Protein AF-A0A7J5BJ81-F1 (afdb_monomer_lite)

Structure (mmCIF, N/CA/C/O backbone):
data_AF-A0A7J5BJ81-F1
#
_entry.id   AF-A0A7J5BJ81-F1
#
loop_
_atom_site.group_PDB
_atom_site.id
_atom_site.type_symbol
_atom_site.label_atom_id
_atom_site.label_alt_id
_atom_site.label_comp_id
_atom_site.label_asym_id
_atom_site.label_entity_id
_atom_site.label_seq_id
_atom_site.pdbx_PDB_ins_code
_atom_site.Cartn_x
_atom_site.Cartn_y
_atom_site.Cartn_z
_atom_site.occupancy
_atom_site.B_iso_or_equiv
_atom_site.auth_seq_id
_atom_site.auth_comp_id
_atom_site.auth_asym_id
_atom_site.auth_atom_id
_atom_site.pdbx_PDB_model_num
ATOM 1 N N . MET A 1 1 ? -2.310 21.523 36.951 1.00 54.09 1 MET A N 1
ATOM 2 C CA . MET A 1 1 ? -1.035 21.347 36.216 1.00 54.09 1 MET A CA 1
ATOM 3 C C . MET A 1 1 ? -0.738 19.851 36.056 1.00 54.09 1 MET A C 1
ATOM 5 O O . MET A 1 1 ? 0.327 19.394 36.438 1.00 54.09 1 MET A O 1
ATOM 9 N N . SER A 1 2 ? -1.701 19.073 35.555 1.00 65.38 2 SER A N 1
ATOM 10 C CA . SER A 1 2 ? -1.596 17.609 35.401 1.00 65.38 2 SER A CA 1
ATOM 11 C C . SER A 1 2 ? -2.208 17.157 34.073 1.00 65.38 2 SER A C 1
ATOM 13 O O . SER A 1 2 ? -1.576 16.378 33.375 1.00 65.38 2 SER A O 1
ATOM 15 N N . GLU A 1 3 ? -3.331 17.752 33.650 1.00 63.28 3 GLU A N 1
ATOM 16 C CA . GLU A 1 3 ? -3.929 17.478 32.327 1.00 63.28 3 GLU A CA 1
ATOM 17 C C . GLU A 1 3 ? -2.999 17.807 31.150 1.00 63.28 3 GLU A C 1
ATOM 19 O O . GLU A 1 3 ? -2.822 16.979 30.265 1.00 63.28 3 GLU A O 1
ATOM 24 N N . ILE A 1 4 ? -2.315 18.961 31.176 1.00 64.50 4 ILE A N 1
ATOM 25 C CA . ILE A 1 4 ? -1.362 19.338 30.111 1.00 64.50 4 ILE A CA 1
ATOM 26 C C . ILE A 1 4 ? -0.192 18.338 30.030 1.00 64.50 4 ILE A C 1
ATOM 28 O O . ILE A 1 4 ? 0.366 18.125 28.960 1.00 64.50 4 ILE A O 1
ATOM 32 N N . SER A 1 5 ? 0.183 17.694 31.142 1.00 63.78 5 SER A N 1
ATOM 33 C CA . SER A 1 5 ? 1.286 16.729 31.141 1.00 63.78 5 SER A CA 1
ATOM 34 C C . SER A 1 5 ? 0.886 15.406 30.487 1.00 63.78 5 SER A C 1
ATOM 36 O O . SER A 1 5 ? 1.695 14.842 29.758 1.00 63.78 5 SER A O 1
ATOM 38 N N . GLU A 1 6 ? -0.335 14.908 30.705 1.00 62.44 6 GLU A N 1
ATOM 39 C CA . GLU A 1 6 ? -0.785 13.641 30.107 1.00 62.44 6 GLU A CA 1
ATOM 40 C C . GLU A 1 6 ? -0.958 13.730 28.585 1.00 62.44 6 GLU A C 1
ATOM 42 O O . GLU A 1 6 ? -0.591 12.789 27.885 1.00 62.44 6 GLU A O 1
ATOM 47 N N . GLU A 1 7 ? -1.420 14.866 28.053 1.00 63.56 7 GLU A N 1
ATOM 48 C CA . GLU A 1 7 ? -1.577 15.074 26.603 1.00 63.56 7 GLU A CA 1
ATOM 49 C C . GLU A 1 7 ? -0.225 15.110 25.862 1.00 63.56 7 GLU A C 1
ATOM 51 O O . GLU A 1 7 ? -0.102 14.591 24.751 1.00 63.56 7 GLU A O 1
ATOM 56 N N . ILE A 1 8 ? 0.822 15.650 26.502 1.00 64.38 8 ILE A N 1
ATOM 57 C CA . ILE A 1 8 ? 2.193 15.679 25.960 1.00 64.38 8 ILE A CA 1
ATOM 58 C C . ILE A 1 8 ? 2.879 14.307 26.096 1.00 64.38 8 ILE A C 1
ATOM 60 O O . ILE A 1 8 ? 3.691 13.937 25.248 1.00 64.38 8 ILE A O 1
ATOM 64 N N . ILE A 1 9 ? 2.562 13.544 27.149 1.00 62.84 9 ILE A N 1
ATOM 65 C CA . ILE A 1 9 ? 3.146 12.217 27.419 1.00 62.84 9 ILE A CA 1
ATOM 66 C C . ILE A 1 9 ? 2.462 11.119 26.589 1.00 62.84 9 ILE A C 1
ATOM 68 O O . ILE A 1 9 ? 3.112 10.145 26.208 1.00 62.84 9 ILE A O 1
ATOM 72 N N . ASN A 1 10 ? 1.176 11.275 26.266 1.00 58.53 10 ASN A N 1
ATOM 73 C CA . ASN A 1 10 ? 0.399 10.308 25.494 1.00 58.53 10 ASN A CA 1
ATOM 74 C C . ASN A 1 10 ? -0.338 10.977 24.315 1.00 58.53 10 ASN A C 1
ATOM 76 O O . ASN A 1 10 ? -1.569 10.922 24.247 1.00 58.53 10 ASN A O 1
ATOM 80 N N . PRO A 1 11 ? 0.384 11.583 23.346 1.00 58.50 11 PRO A N 1
ATOM 81 C CA . PRO A 1 11 ? -0.200 12.081 22.105 1.00 58.50 11 PRO A CA 1
ATOM 82 C C . PRO A 1 11 ? -0.581 10.867 21.247 1.00 58.50 11 PRO A C 1
ATOM 84 O O . PRO A 1 11 ? 0.087 10.510 20.277 1.00 58.50 11 PRO A O 1
ATOM 87 N N . GLY A 1 12 ? -1.613 10.141 21.667 1.00 60.22 12 GLY A N 1
ATOM 88 C CA . GLY A 1 12 ? -1.976 8.826 21.164 1.00 60.22 12 GLY A CA 1
ATOM 89 C C . GLY A 1 12 ? -2.528 8.886 19.751 1.00 60.22 12 GLY A C 1
ATOM 90 O O . GLY A 1 12 ? -3.728 8.784 19.582 1.00 60.22 12 GLY A O 1
ATOM 91 N N . HIS A 1 13 ? -1.685 9.065 18.732 1.00 63.06 13 HIS A N 1
ATOM 92 C CA . HIS A 1 13 ? -2.197 9.305 17.375 1.00 63.06 13 HIS A CA 1
ATOM 93 C C . HIS A 1 13 ? -1.356 8.714 16.226 1.00 63.06 13 HIS A C 1
ATOM 95 O O . HIS A 1 13 ? -1.738 8.860 15.069 1.00 63.06 13 HIS A O 1
ATOM 101 N N . GLY A 1 14 ? -0.261 7.987 16.492 1.00 60.56 14 GLY A N 1
ATOM 102 C CA . GLY A 1 14 ? 0.587 7.422 15.420 1.00 60.56 14 GLY A CA 1
ATOM 103 C C . GLY A 1 14 ? 1.202 6.040 15.665 1.00 60.56 14 GLY A C 1
ATOM 104 O O . GLY A 1 14 ? 1.814 5.484 14.761 1.00 60.56 14 GLY A O 1
ATOM 105 N N . ASN A 1 15 ? 1.037 5.447 16.852 1.00 70.69 15 ASN A N 1
ATOM 106 C CA . ASN A 1 15 ? 1.753 4.219 17.236 1.00 70.69 15 ASN A CA 1
ATOM 107 C C . ASN A 1 15 ? 0.923 2.925 17.107 1.00 70.69 15 ASN A C 1
ATOM 109 O O . ASN A 1 15 ? 1.199 1.924 17.765 1.00 70.69 15 ASN A O 1
ATOM 113 N N . SER A 1 16 ? -0.136 2.928 16.295 1.00 82.56 16 SER A N 1
ATOM 114 C CA . SER A 1 16 ? -0.941 1.715 16.113 1.00 82.56 16 SER A CA 1
ATO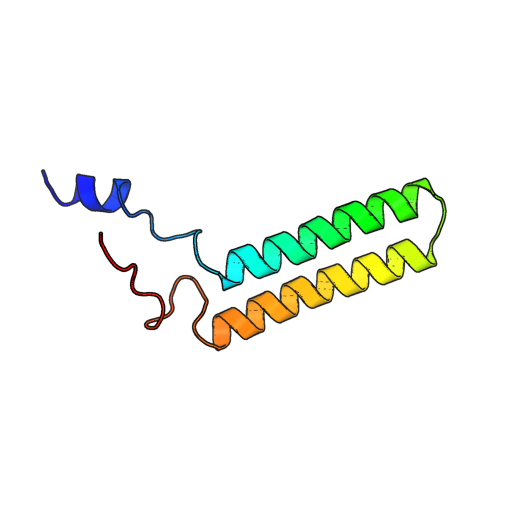M 115 C C . SER A 1 16 ? -0.216 0.707 15.206 1.00 82.56 16 SER A C 1
ATOM 117 O O . SER A 1 16 ? 0.315 1.104 14.162 1.00 82.56 16 SER A O 1
ATOM 119 N N . PRO A 1 17 ? -0.218 -0.596 15.527 1.00 83.50 17 PRO A N 1
ATOM 120 C CA . PRO A 1 17 ? 0.399 -1.609 14.670 1.00 83.50 17 PRO A CA 1
ATOM 121 C C . PRO A 1 17 ? -0.257 -1.744 13.302 1.00 83.50 17 PRO A C 1
ATOM 123 O O . PRO A 1 17 ? 0.432 -2.098 12.350 1.00 83.50 17 PRO A O 1
ATOM 126 N N . ALA A 1 18 ? -1.534 -1.376 13.152 1.00 87.44 18 ALA A N 1
ATOM 127 C CA . ALA A 1 18 ? -2.149 -1.239 11.831 1.00 87.44 18 ALA A CA 1
ATOM 128 C C . ALA A 1 18 ? -1.436 -0.186 10.968 1.00 87.44 18 ALA A C 1
ATOM 130 O O . ALA A 1 18 ? -1.109 -0.457 9.811 1.00 87.44 18 ALA A O 1
ATOM 131 N N . ALA A 1 19 ? -1.162 0.992 11.538 1.00 87.38 19 ALA A N 1
ATOM 132 C CA . ALA A 1 19 ? -0.486 2.077 10.834 1.00 87.38 19 ALA A CA 1
ATOM 133 C C . ALA A 1 19 ? 0.953 1.691 10.472 1.00 87.38 19 ALA A C 1
ATOM 135 O O . ALA A 1 19 ? 1.330 1.767 9.306 1.00 87.38 19 ALA A O 1
ATOM 136 N N . TRP A 1 20 ? 1.733 1.196 11.436 1.00 90.50 20 TRP A N 1
ATOM 137 C CA . TRP A 1 20 ? 3.121 0.797 11.186 1.00 90.50 20 TRP A CA 1
ATOM 138 C C . TRP A 1 20 ? 3.243 -0.357 10.187 1.00 90.50 20 TRP A C 1
ATOM 140 O O . TRP A 1 20 ? 4.131 -0.332 9.339 1.00 90.50 20 TRP A O 1
ATOM 150 N N . THR A 1 21 ? 2.324 -1.327 10.220 1.00 92.25 21 THR A N 1
ATOM 151 C CA . THR A 1 21 ? 2.306 -2.427 9.242 1.00 92.25 21 THR A CA 1
ATOM 152 C C . THR A 1 21 ? 2.075 -1.900 7.828 1.00 92.25 21 THR A C 1
ATOM 154 O O . THR A 1 21 ? 2.826 -2.240 6.914 1.00 92.25 21 THR A O 1
ATOM 157 N N . ALA A 1 22 ? 1.077 -1.031 7.643 1.00 92.88 22 ALA A N 1
ATOM 158 C CA . ALA A 1 22 ? 0.807 -0.417 6.346 1.00 92.88 22 ALA A CA 1
ATOM 159 C C . ALA A 1 22 ? 2.007 0.406 5.848 1.00 92.88 22 ALA A C 1
ATOM 161 O O . ALA A 1 22 ? 2.414 0.262 4.696 1.00 92.88 22 ALA A O 1
ATOM 162 N N . VAL A 1 23 ? 2.615 1.211 6.728 1.00 94.06 23 VAL A N 1
ATOM 163 C CA . VAL A 1 23 ? 3.792 2.036 6.415 1.00 94.06 23 VAL A CA 1
ATOM 164 C C . VAL A 1 23 ? 4.967 1.175 5.959 1.00 94.06 23 VAL A C 1
ATOM 166 O O . VAL A 1 23 ? 5.540 1.451 4.909 1.00 94.06 23 VAL A O 1
ATOM 169 N N . ILE A 1 24 ? 5.305 0.110 6.691 1.00 96.50 24 ILE A N 1
ATOM 170 C CA . ILE A 1 24 ? 6.434 -0.768 6.346 1.00 96.50 24 ILE A CA 1
ATOM 171 C C . ILE A 1 24 ? 6.219 -1.430 4.981 1.00 96.50 24 ILE A C 1
ATOM 173 O O . ILE A 1 24 ? 7.134 -1.432 4.159 1.00 96.50 24 ILE A O 1
ATOM 177 N N . ILE A 1 25 ? 5.017 -1.955 4.712 1.00 96.56 25 ILE A N 1
ATOM 178 C CA . ILE A 1 25 ? 4.717 -2.616 3.433 1.00 96.56 25 ILE A CA 1
ATOM 179 C C . ILE A 1 25 ? 4.837 -1.622 2.275 1.00 96.56 25 ILE A C 1
ATOM 181 O O . ILE A 1 25 ? 5.480 -1.918 1.267 1.00 96.56 25 ILE A O 1
ATOM 185 N N . VAL A 1 26 ? 4.246 -0.435 2.421 1.00 97.19 26 VAL A N 1
ATOM 186 C CA . VAL A 1 26 ? 4.268 0.594 1.377 1.00 97.19 26 VAL A CA 1
ATOM 187 C C . VAL A 1 26 ? 5.692 1.109 1.148 1.00 97.19 26 VAL A C 1
ATOM 189 O O . VAL A 1 26 ? 6.116 1.207 0.000 1.00 97.19 26 VAL A O 1
ATOM 192 N N . LEU A 1 27 ? 6.472 1.365 2.204 1.00 97.94 27 LEU A N 1
ATOM 193 C CA . LEU A 1 27 ? 7.873 1.783 2.073 1.00 97.94 27 LEU A CA 1
ATOM 194 C C . LEU A 1 27 ? 8.731 0.716 1.385 1.00 97.94 27 LEU A C 1
ATOM 196 O O . LEU A 1 27 ? 9.492 1.043 0.475 1.00 97.94 27 LEU A O 1
ATOM 200 N N . ALA A 1 28 ? 8.580 -0.557 1.760 1.00 98.19 28 ALA A N 1
ATOM 201 C CA . ALA A 1 28 ? 9.283 -1.655 1.102 1.00 98.19 28 ALA A CA 1
ATOM 202 C C . ALA A 1 28 ? 8.920 -1.737 -0.390 1.00 98.19 28 ALA A C 1
ATOM 204 O O . ALA A 1 28 ? 9.805 -1.864 -1.238 1.00 98.19 28 ALA A O 1
ATOM 205 N N . ALA A 1 29 ? 7.635 -1.589 -0.724 1.00 97.88 29 ALA A N 1
ATOM 206 C CA . ALA A 1 29 ? 7.168 -1.549 -2.104 1.00 97.88 29 ALA A C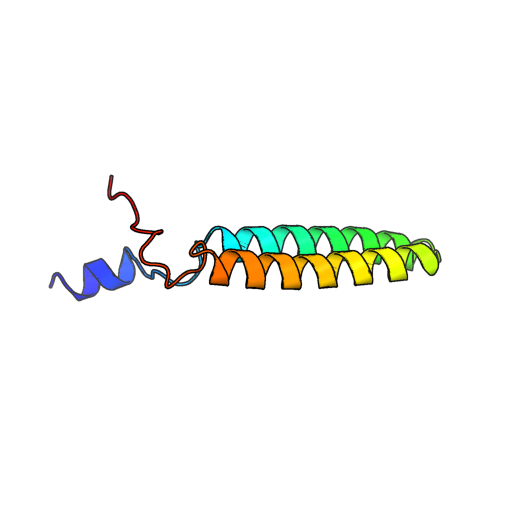A 1
ATOM 207 C C . ALA A 1 29 ? 7.783 -0.380 -2.888 1.00 97.88 29 ALA A C 1
ATOM 209 O O . ALA A 1 29 ? 8.233 -0.575 -4.014 1.00 97.88 29 ALA A O 1
ATOM 210 N N . PHE A 1 30 ? 7.876 0.813 -2.294 1.00 98.12 30 PHE A N 1
ATOM 211 C CA . PHE A 1 30 ? 8.509 1.969 -2.932 1.00 98.12 30 PHE A CA 1
ATOM 212 C C . PHE A 1 30 ? 10.005 1.771 -3.177 1.00 98.12 30 PHE A C 1
ATOM 214 O O . PHE A 1 30 ? 10.492 2.125 -4.252 1.00 98.12 30 PHE A O 1
ATOM 221 N N . ILE A 1 31 ? 10.733 1.178 -2.230 1.00 98.44 31 ILE A N 1
ATOM 222 C CA . ILE A 1 31 ? 12.157 0.862 -2.406 1.00 98.44 31 ILE A CA 1
ATOM 223 C C . ILE A 1 31 ? 12.332 -0.108 -3.582 1.00 98.44 31 ILE A C 1
ATOM 225 O O . ILE A 1 31 ? 13.105 0.167 -4.501 1.00 98.44 31 ILE A O 1
ATOM 229 N N . ILE A 1 32 ? 11.563 -1.202 -3.605 1.00 98.19 32 ILE A N 1
ATOM 230 C CA . ILE A 1 32 ? 11.606 -2.202 -4.684 1.00 98.19 32 ILE A CA 1
ATOM 231 C C . ILE A 1 32 ? 11.205 -1.578 -6.026 1.00 98.19 32 ILE A C 1
ATOM 233 O O . ILE A 1 32 ? 11.875 -1.795 -7.034 1.00 98.19 32 ILE A O 1
ATOM 237 N N . GLY A 1 33 ? 10.143 -0.772 -6.045 1.00 98.12 33 GLY A N 1
ATOM 238 C CA . GLY A 1 33 ? 9.657 -0.090 -7.242 1.00 98.12 33 GLY A CA 1
ATOM 239 C C . GLY A 1 33 ? 10.673 0.898 -7.805 1.00 98.12 33 GLY A C 1
ATOM 240 O O . GLY A 1 33 ? 10.868 0.940 -9.016 1.00 98.12 33 GLY A O 1
ATOM 241 N N . THR A 1 34 ? 11.381 1.628 -6.941 1.00 98.12 34 THR A N 1
ATOM 242 C CA . THR A 1 34 ? 12.451 2.550 -7.349 1.00 98.12 34 THR A CA 1
ATOM 243 C C . THR A 1 34 ? 13.611 1.789 -7.987 1.00 98.12 34 THR A C 1
ATOM 245 O O . THR A 1 34 ? 14.069 2.163 -9.065 1.00 98.12 34 THR A O 1
ATOM 248 N N . ILE A 1 35 ? 14.044 0.679 -7.377 1.00 98.38 35 ILE A N 1
ATOM 249 C CA . ILE A 1 35 ? 15.094 -0.183 -7.939 1.00 98.38 35 ILE A CA 1
ATOM 250 C C . ILE A 1 35 ? 14.655 -0.743 -9.301 1.00 98.38 35 ILE A C 1
ATOM 252 O O . ILE A 1 35 ? 15.410 -0.663 -10.268 1.00 98.38 35 ILE A O 1
ATOM 256 N N . ALA A 1 36 ? 13.426 -1.259 -9.408 1.00 97.81 36 ALA A N 1
ATOM 257 C CA . ALA A 1 36 ? 12.888 -1.799 -10.656 1.00 97.81 36 ALA A CA 1
ATOM 258 C C . ALA A 1 36 ? 12.755 -0.734 -11.757 1.00 97.81 36 ALA A C 1
ATOM 260 O O . ALA A 1 36 ? 13.008 -1.027 -12.926 1.00 97.81 36 ALA A O 1
ATOM 261 N N . PHE A 1 37 ? 12.387 0.495 -11.390 1.00 97.81 37 PHE A N 1
ATOM 262 C CA . PHE A 1 37 ? 12.278 1.621 -12.313 1.00 97.81 37 PHE A CA 1
ATOM 263 C C . PHE A 1 37 ? 13.646 2.015 -12.875 1.00 97.81 37 PHE A C 1
ATOM 265 O O . PHE A 1 37 ? 13.802 2.103 -14.091 1.00 97.81 37 PHE A O 1
ATOM 272 N N . VAL A 1 38 ? 14.653 2.174 -12.009 1.00 98.00 38 VAL A N 1
ATOM 273 C CA . VAL A 1 38 ? 16.031 2.489 -12.428 1.00 98.00 38 VAL A CA 1
ATOM 274 C C . VAL A 1 38 ? 16.633 1.355 -13.264 1.00 98.00 38 VAL A C 1
ATOM 276 O O . VAL A 1 38 ? 17.358 1.617 -14.219 1.00 98.00 38 VAL A O 1
ATOM 279 N N . ALA A 1 39 ? 16.290 0.101 -12.965 1.00 97.69 39 ALA A N 1
ATOM 280 C CA . ALA A 1 39 ? 16.703 -1.064 -13.746 1.00 97.69 39 ALA A CA 1
ATOM 281 C C . ALA A 1 39 ? 15.947 -1.229 -15.083 1.00 97.69 39 ALA A C 1
ATOM 283 O O . ALA A 1 39 ? 16.203 -2.189 -15.807 1.00 97.69 39 ALA A O 1
ATOM 284 N N . GLY A 1 40 ? 14.998 -0.343 -15.415 1.00 97.06 40 GLY A N 1
ATOM 285 C CA . GLY A 1 40 ? 14.215 -0.431 -16.649 1.00 97.06 40 GLY A CA 1
ATOM 286 C C . GLY A 1 40 ? 13.316 -1.669 -16.721 1.00 97.06 40 GLY A C 1
ATOM 287 O O . GLY A 1 40 ? 13.029 -2.150 -17.814 1.00 97.06 40 GLY A O 1
ATOM 288 N N . HIS A 1 41 ? 12.884 -2.207 -15.576 1.00 97.62 41 HIS A N 1
ATOM 289 C CA . HIS A 1 41 ? 12.089 -3.431 -15.490 1.00 97.62 41 HIS A CA 1
ATOM 290 C C . HIS A 1 41 ? 10.599 -3.105 -15.242 1.00 97.62 41 HIS A C 1
ATOM 292 O O . HIS A 1 41 ? 10.150 -3.098 -14.088 1.00 97.62 41 HIS A O 1
ATOM 298 N N . PRO A 1 42 ? 9.786 -2.856 -16.292 1.00 95.38 42 PRO A N 1
ATOM 299 C CA . PRO A 1 42 ? 8.419 -2.339 -16.149 1.00 95.38 42 PRO A CA 1
ATOM 300 C C . PRO A 1 42 ? 7.493 -3.287 -15.380 1.00 95.38 42 PRO A C 1
ATOM 302 O O . PRO A 1 42 ? 6.673 -2.842 -14.579 1.00 95.38 42 PRO A O 1
ATOM 305 N N . VAL A 1 43 ? 7.665 -4.603 -15.549 1.00 97.69 43 VAL A N 1
ATOM 306 C CA . VAL A 1 43 ? 6.914 -5.611 -14.781 1.00 97.69 43 VAL A CA 1
ATOM 307 C C . VAL A 1 43 ? 7.235 -5.510 -13.287 1.00 97.69 43 VAL A C 1
ATOM 309 O O . VAL A 1 43 ? 6.348 -5.660 -12.455 1.00 97.69 43 VAL A O 1
ATOM 312 N N . GLY A 1 44 ? 8.485 -5.195 -12.935 1.00 96.75 44 GLY A N 1
ATOM 313 C CA . GLY A 1 44 ? 8.903 -5.036 -11.540 1.00 96.75 44 GLY A CA 1
ATOM 314 C C . GLY A 1 44 ? 8.252 -3.820 -10.883 1.00 96.75 44 GLY A C 1
ATOM 315 O O . GLY A 1 44 ? 7.815 -3.901 -9.738 1.00 96.75 44 GLY A O 1
ATOM 316 N N . VAL A 1 45 ? 8.103 -2.726 -11.635 1.00 97.62 45 VAL A N 1
ATOM 317 C CA . VAL A 1 45 ? 7.380 -1.526 -11.188 1.00 97.62 45 VAL A CA 1
ATOM 318 C C . VAL A 1 45 ? 5.896 -1.829 -10.969 1.00 97.62 45 VAL A C 1
ATOM 320 O O . VAL A 1 45 ? 5.340 -1.442 -9.943 1.00 97.62 45 VAL A O 1
ATOM 323 N N . LEU A 1 46 ? 5.258 -2.569 -11.885 1.00 97.94 46 LEU A N 1
ATOM 324 C CA . LEU A 1 46 ? 3.857 -2.972 -11.733 1.00 97.94 46 LEU A CA 1
ATOM 325 C C . LEU A 1 46 ? 3.651 -3.870 -10.504 1.00 97.94 46 LEU A C 1
ATOM 327 O O . LEU A 1 46 ? 2.721 -3.651 -9.730 1.00 97.94 46 LEU A O 1
ATOM 331 N N . VAL A 1 47 ? 4.536 -4.847 -10.290 1.00 98.12 47 VAL A N 1
ATOM 332 C CA . VAL A 1 47 ? 4.497 -5.711 -9.100 1.00 98.12 47 VAL A CA 1
ATOM 333 C C . VAL A 1 47 ? 4.647 -4.879 -7.827 1.00 98.12 47 VAL A C 1
ATOM 335 O O . VAL A 1 47 ? 3.848 -5.035 -6.907 1.00 98.12 47 VAL A O 1
ATOM 338 N N . ALA A 1 48 ? 5.603 -3.949 -7.780 1.00 97.75 48 ALA A N 1
ATOM 339 C CA . ALA A 1 48 ? 5.776 -3.054 -6.639 1.00 97.75 48 ALA A CA 1
ATOM 340 C C . ALA A 1 48 ? 4.525 -2.197 -6.371 1.00 97.75 48 ALA A C 1
ATOM 342 O O . ALA A 1 48 ? 4.105 -2.067 -5.222 1.00 97.75 48 ALA A O 1
ATOM 343 N N . ALA A 1 49 ? 3.875 -1.677 -7.416 1.00 97.69 49 ALA A N 1
ATOM 344 C CA . ALA A 1 49 ? 2.627 -0.928 -7.278 1.00 97.69 49 ALA A CA 1
ATOM 345 C C . ALA A 1 49 ? 1.494 -1.784 -6.680 1.00 97.69 49 ALA A C 1
ATOM 347 O O . ALA A 1 49 ? 0.762 -1.320 -5.804 1.00 97.69 49 ALA A O 1
ATOM 348 N N . ILE A 1 50 ? 1.384 -3.053 -7.089 1.00 98.12 50 ILE A N 1
ATOM 349 C CA . ILE A 1 50 ? 0.419 -3.999 -6.510 1.00 98.12 50 ILE A CA 1
ATOM 350 C C . ILE A 1 50 ? 0.735 -4.253 -5.031 1.00 98.12 50 ILE A C 1
ATOM 352 O O . ILE A 1 50 ? -0.172 -4.221 -4.202 1.00 98.12 50 ILE A O 1
ATOM 356 N N . VAL A 1 51 ? 2.006 -4.450 -4.669 1.00 98.00 51 VAL A N 1
ATOM 357 C CA . VAL A 1 51 ? 2.412 -4.649 -3.265 1.00 98.00 51 VAL A CA 1
ATOM 358 C C . VAL A 1 51 ? 2.076 -3.422 -2.411 1.00 98.00 51 VAL A C 1
ATOM 360 O O . VAL A 1 51 ? 1.560 -3.573 -1.303 1.00 98.00 51 VAL A O 1
ATOM 363 N N . ALA A 1 52 ? 2.284 -2.207 -2.927 1.00 97.69 52 ALA A N 1
ATOM 364 C CA . ALA A 1 52 ? 1.890 -0.982 -2.234 1.00 97.69 52 ALA A CA 1
ATOM 365 C C . ALA A 1 52 ? 0.369 -0.929 -1.991 1.00 97.69 52 ALA A C 1
ATOM 367 O O . ALA A 1 52 ? -0.069 -0.632 -0.878 1.00 97.69 52 ALA A O 1
ATOM 368 N N . ALA A 1 53 ? -0.441 -1.290 -2.994 1.00 97.62 53 ALA A N 1
ATOM 369 C CA . ALA A 1 53 ? -1.895 -1.373 -2.849 1.00 97.62 53 ALA A CA 1
ATOM 370 C C . ALA A 1 53 ? -2.315 -2.419 -1.798 1.00 97.62 53 ALA A C 1
ATOM 372 O O . ALA A 1 53 ? -3.195 -2.153 -0.978 1.00 97.62 53 ALA A O 1
ATOM 373 N N . VAL A 1 54 ? -1.646 -3.577 -1.758 1.00 97.25 54 VA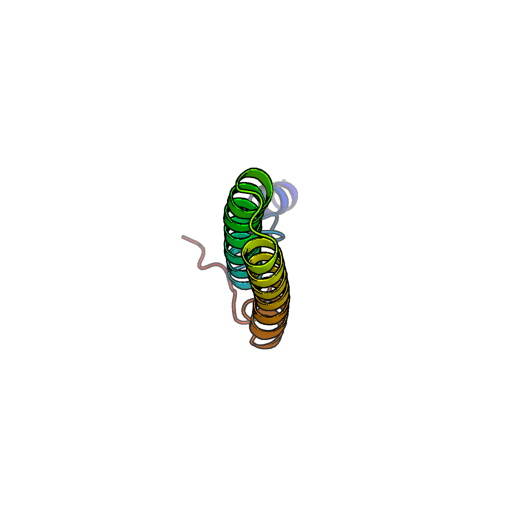L A N 1
ATOM 374 C CA . VAL A 1 54 ? -1.858 -4.593 -0.713 1.00 97.25 54 VAL A CA 1
ATOM 375 C C . VAL A 1 54 ? -1.540 -4.031 0.675 1.00 97.25 54 VAL A C 1
ATOM 377 O O . VAL A 1 54 ? -2.307 -4.270 1.602 1.00 97.25 54 VAL A O 1
ATOM 380 N N . GLY A 1 55 ? -0.482 -3.229 0.829 1.00 94.38 55 GLY A N 1
ATOM 381 C CA . GLY A 1 55 ? -0.159 -2.561 2.096 1.00 94.38 55 GLY A CA 1
ATOM 382 C C . GLY A 1 55 ? -1.293 -1.680 2.627 1.00 94.38 55 GLY A C 1
ATOM 383 O O . GLY A 1 55 ? -1.616 -1.734 3.816 1.00 94.38 55 GLY A O 1
ATOM 38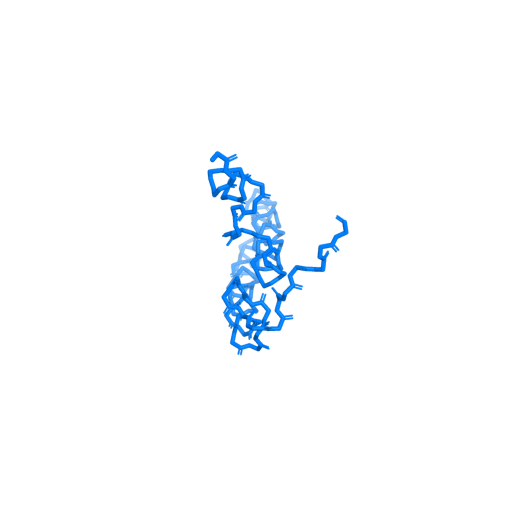4 N N . VAL A 1 56 ? -1.964 -0.936 1.742 1.00 94.19 56 VAL A N 1
ATOM 385 C CA . VAL A 1 56 ? -3.147 -0.134 2.098 1.00 94.19 56 VAL A CA 1
ATOM 386 C C . VAL A 1 56 ? -4.305 -1.030 2.537 1.00 94.19 56 VAL A C 1
ATOM 388 O O . VAL A 1 56 ? -4.923 -0.777 3.572 1.00 94.19 56 VAL A O 1
ATOM 391 N N . ILE A 1 57 ? -4.574 -2.109 1.795 1.00 95.38 57 ILE A N 1
ATOM 392 C CA . ILE A 1 57 ? -5.637 -3.067 2.132 1.00 95.38 57 ILE A CA 1
ATOM 393 C C . ILE A 1 57 ? -5.375 -3.698 3.506 1.00 95.38 57 ILE A C 1
ATOM 395 O O . ILE A 1 57 ? -6.280 -3.738 4.338 1.00 95.38 57 ILE A O 1
ATOM 399 N N . VAL A 1 58 ? -4.141 -4.130 3.780 1.00 94.69 58 VAL A N 1
ATOM 400 C CA . VAL A 1 58 ? -3.734 -4.683 5.081 1.00 94.69 58 VAL A CA 1
ATOM 401 C C . VAL A 1 58 ? -3.969 -3.665 6.197 1.00 94.69 58 VAL A C 1
ATOM 403 O O . VAL A 1 58 ? -4.564 -4.015 7.214 1.00 94.69 58 VAL A O 1
ATOM 406 N N . GLY A 1 59 ? -3.591 -2.398 5.996 1.00 90.38 59 GLY A N 1
ATOM 407 C CA . GLY A 1 59 ? -3.843 -1.323 6.960 1.00 90.38 59 GLY A CA 1
ATOM 408 C C . GLY A 1 59 ? -5.327 -1.131 7.281 1.00 90.38 59 GLY A C 1
ATOM 409 O O . GLY A 1 59 ? -5.705 -1.028 8.451 1.00 90.38 59 GLY A O 1
ATOM 410 N N . VAL A 1 60 ? -6.187 -1.144 6.258 1.00 90.56 60 VAL A N 1
ATOM 411 C CA . VAL A 1 60 ? -7.647 -1.046 6.425 1.00 90.56 60 VAL A CA 1
ATOM 412 C C . VAL A 1 60 ? -8.198 -2.264 7.167 1.00 90.56 60 VAL A C 1
ATOM 414 O O . VAL A 1 60 ? -8.976 -2.108 8.108 1.00 90.56 60 VAL A O 1
ATOM 417 N N . VAL A 1 61 ? -7.785 -3.475 6.786 1.00 93.38 61 VAL A N 1
ATOM 418 C CA . VAL A 1 61 ? -8.238 -4.720 7.423 1.00 93.38 61 VAL A CA 1
ATOM 419 C C . VAL A 1 61 ? -7.825 -4.763 8.893 1.00 93.38 61 VAL A C 1
ATOM 421 O O . VAL A 1 61 ? -8.672 -5.021 9.746 1.00 93.38 61 VAL A O 1
ATOM 424 N N . LEU A 1 62 ? -6.569 -4.441 9.216 1.00 90.38 62 LEU A N 1
ATOM 425 C CA . LEU A 1 62 ? -6.091 -4.387 10.600 1.00 90.38 62 LEU A CA 1
ATOM 426 C C . LEU A 1 62 ? -6.813 -3.306 11.407 1.00 90.38 62 LEU A C 1
ATOM 428 O O . LEU A 1 62 ? -7.180 -3.542 12.558 1.00 90.38 62 LEU A O 1
ATOM 432 N N . SER A 1 63 ? -7.076 -2.145 10.806 1.00 87.06 63 SER A N 1
ATOM 433 C CA . SER A 1 63 ? -7.845 -1.083 11.461 1.00 87.06 63 SER A CA 1
ATOM 434 C C . SER A 1 63 ? -9.251 -1.565 11.828 1.00 87.06 63 SER A C 1
ATOM 436 O O . SER A 1 63 ? -9.683 -1.378 12.964 1.00 87.06 63 SER A O 1
ATOM 438 N N . LYS A 1 64 ? -9.929 -2.271 10.912 1.00 86.69 64 LYS A N 1
ATOM 439 C CA . LYS A 1 64 ? -11.258 -2.866 11.145 1.00 86.69 64 LYS A CA 1
ATOM 440 C C . LYS A 1 64 ? -11.233 -4.031 12.136 1.00 86.69 64 LYS A C 1
ATOM 442 O O . LYS A 1 64 ? -12.205 -4.230 12.854 1.00 86.69 64 LYS A O 1
ATOM 447 N N . ALA A 1 65 ? -10.133 -4.776 12.202 1.00 88.25 65 ALA A N 1
ATOM 448 C CA . ALA A 1 65 ? -9.928 -5.850 13.171 1.00 88.25 65 ALA A CA 1
ATOM 449 C C . ALA A 1 65 ? -9.593 -5.341 14.588 1.00 88.25 65 ALA A C 1
ATOM 451 O O . ALA A 1 65 ? -9.429 -6.143 15.506 1.00 88.25 65 ALA A O 1
ATOM 452 N N . GLY A 1 66 ? -9.496 -4.022 14.786 1.00 83.62 66 GLY A N 1
ATOM 453 C CA . GLY A 1 66 ? -9.204 -3.432 16.087 1.00 83.62 66 GLY A CA 1
ATOM 454 C C . GLY A 1 66 ? -7.708 -3.303 16.394 1.00 83.62 66 GLY A C 1
ATOM 455 O O . GLY A 1 66 ? -7.334 -3.253 17.562 1.00 83.62 66 GLY A O 1
ATOM 456 N N . PHE A 1 67 ? -6.846 -3.216 15.384 1.00 83.00 67 PHE A N 1
ATOM 457 C CA . PHE A 1 67 ? -5.429 -2.848 15.545 1.00 83.00 67 PHE A CA 1
ATOM 458 C C . PHE A 1 67 ? -5.155 -1.379 15.182 1.00 83.00 67 PHE A C 1
ATOM 460 O O . PHE A 1 67 ? -4.001 -0.950 15.160 1.00 83.00 67 PHE A O 1
ATOM 467 N N . GLY A 1 68 ? -6.204 -0.620 14.846 1.00 82.88 68 GLY A N 1
ATOM 468 C CA . GLY A 1 68 ? -6.123 0.804 14.524 1.00 82.88 68 GLY A CA 1
ATOM 469 C C . GLY A 1 68 ? -5.993 1.693 15.762 1.00 82.88 68 GLY A C 1
ATOM 470 O O . GLY A 1 68 ? -6.269 1.263 16.880 1.00 82.88 68 GLY A O 1
ATOM 471 N N . ALA A 1 69 ? -5.619 2.957 15.545 1.00 72.00 69 ALA A N 1
ATOM 472 C CA . ALA A 1 69 ? -5.357 3.939 16.606 1.00 72.00 69 ALA A CA 1
ATOM 473 C C . ALA A 1 69 ? -6.543 4.188 17.559 1.00 72.00 69 ALA A C 1
ATOM 475 O O . ALA A 1 69 ? -6.332 4.523 18.715 1.00 72.00 69 ALA A O 1
ATOM 476 N N . HIS A 1 70 ? -7.774 3.968 17.093 1.00 65.69 70 HIS A N 1
ATOM 477 C CA . HIS A 1 70 ? -9.002 4.175 17.869 1.00 65.69 70 HIS A CA 1
ATOM 478 C C . HIS A 1 70 ? -9.611 2.865 18.396 1.00 65.69 70 HIS A C 1
ATOM 480 O O . HIS A 1 70 ? -10.797 2.811 18.717 1.00 65.69 70 HIS A O 1
ATOM 486 N N . SER A 1 71 ? -8.847 1.769 18.4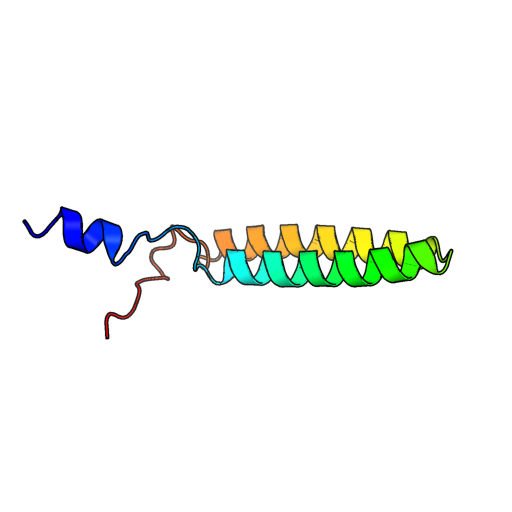18 1.00 63.44 71 SER A N 1
ATOM 487 C CA . SER A 1 71 ? -9.384 0.479 18.840 1.00 63.44 71 SER A CA 1
ATOM 488 C C . SER A 1 71 ? -9.422 0.322 20.366 1.00 63.44 71 SER A C 1
ATOM 490 O O . SER A 1 71 ? -8.378 0.460 21.005 1.00 63.44 71 SER A O 1
ATOM 492 N N . PRO A 1 72 ? -10.548 -0.145 20.945 1.00 58.22 72 PRO A N 1
ATOM 493 C CA . PRO A 1 72 ? -10.637 -0.528 22.360 1.00 58.22 72 PRO A CA 1
ATOM 494 C C . PRO A 1 72 ? -9.666 -1.649 22.768 1.00 58.22 72 PRO A C 1
ATOM 496 O O . PRO A 1 72 ? -9.429 -1.867 23.952 1.00 58.22 72 PRO A O 1
ATOM 499 N N . ARG A 1 73 ? -9.128 -2.401 21.794 1.00 56.09 73 ARG A N 1
ATOM 500 C CA . ARG A 1 73 ? -8.163 -3.495 22.007 1.00 56.09 73 ARG A CA 1
ATOM 501 C C . ARG A 1 73 ? -6.721 -2.991 22.171 1.00 56.09 73 ARG A C 1
ATOM 503 O O . ARG A 1 73 ? -5.891 -3.752 22.657 1.00 56.09 73 ARG A O 1
ATOM 510 N N . TYR A 1 74 ? -6.425 -1.744 21.788 1.00 57.53 74 TYR A N 1
ATOM 511 C CA . TYR A 1 74 ? -5.117 -1.097 21.958 1.00 57.53 74 TYR A CA 1
ATOM 512 C C . TYR A 1 74 ? -5.132 -0.144 23.157 1.00 57.53 74 TYR A C 1
ATOM 514 O O . TYR A 1 74 ? -4.903 1.055 23.035 1.00 57.53 74 TYR A O 1
ATOM 522 N N . ALA A 1 75 ? -5.393 -0.686 24.346 1.00 55.44 75 ALA A N 1
ATOM 523 C CA . ALA A 1 75 ? -5.057 0.012 25.580 1.00 55.44 75 ALA A CA 1
ATOM 524 C C . ALA A 1 75 ? -3.537 -0.096 25.783 1.00 55.44 75 ALA A C 1
ATOM 526 O O . ALA A 1 75 ? -3.004 -1.195 25.952 1.00 55.44 75 ALA A O 1
ATOM 527 N N . HIS A 1 76 ? -2.832 1.035 25.716 1.00 51.94 76 HIS A N 1
ATOM 528 C CA . HIS A 1 76 ? -1.422 1.123 26.086 1.00 51.94 76 HIS A CA 1
ATOM 529 C C . HIS A 1 76 ? -1.258 0.556 27.503 1.00 51.94 76 HIS A C 1
ATOM 531 O O . HIS A 1 76 ? -1.887 1.041 28.442 1.00 51.94 76 HIS A O 1
ATOM 537 N N . LYS A 1 77 ? -0.447 -0.494 27.672 1.00 49.62 77 LYS A N 1
ATOM 538 C CA . LYS A 1 77 ? -0.119 -1.004 29.005 1.00 49.62 77 LYS A CA 1
ATOM 539 C C . LYS A 1 77 ? 0.868 -0.015 29.615 1.00 49.62 77 LYS A C 1
ATOM 541 O O . LYS A 1 77 ? 2.037 -0.032 29.249 1.00 49.62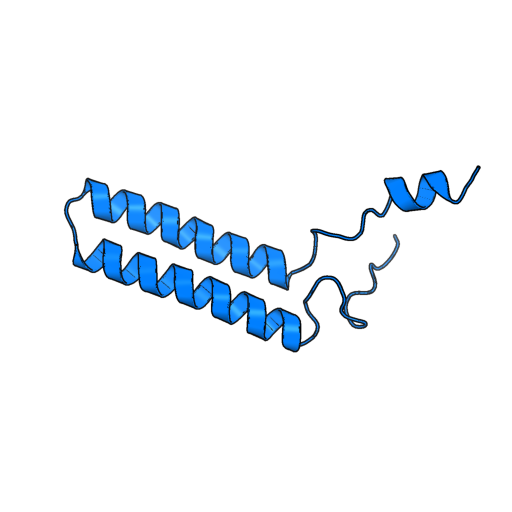 77 LYS A O 1
ATOM 546 N N . SER A 1 78 ? 0.366 0.886 30.458 1.00 48.91 78 SER A N 1
ATOM 547 C CA . SER A 1 78 ? 1.177 1.842 31.211 1.00 48.91 78 SER A CA 1
ATOM 548 C C . SER A 1 78 ? 2.167 1.067 32.077 1.00 48.91 78 SER A C 1
ATOM 550 O O . SER A 1 78 ? 1.750 0.324 32.973 1.00 48.91 78 SER A O 1
ATOM 552 N N . HIS A 1 79 ? 3.449 1.199 31.756 1.00 46.00 79 HIS A N 1
ATOM 553 C CA . HIS A 1 79 ? 4.560 0.777 32.598 1.00 46.00 79 HIS A CA 1
ATOM 554 C C . HIS A 1 79 ? 5.170 1.998 33.272 1.00 46.00 79 HIS A C 1
ATOM 556 O O . HIS A 1 79 ? 5.212 3.058 32.609 1.00 46.00 79 HIS A O 1
#

pLDDT: mean 82.95, std 16.94, range [46.0, 98.44]

Secondary structure (DSSP, 8-state):
--HHHHHHH---SS--HHHHHHHHHHHHHHHHHHHHHHTT-HHHHHHHHHHHHHHHHHHHHHIIIIISTT-TT------

Sequence (79 aa):
MSEISEEIINPGHGNSPAAWTAVIIVLAAFIIGTIAFVAGHPVGVLVAAIVAAVGVIVGVVLSKAGFGAHSPRYAHKSH

Radius of gyration: 17.42 Å; chains: 1; bounding box: 28×27×53 Å

Foldseek 3Di:
DPVVVVCVVCVLAQPQPLNVQLVVQLVVLVVQLVVCVVVVNVVSVVVSVVSNVVSVVSSVVCVVVQSDSPRPVPDPPDD